Protein AF-A0A2N8ZIY8-F1 (afdb_monomer_lite)

Sequence (140 aa):
MIPAAIAKRPIPGGALLTGFLCVFAAVLGYPMDLAIWEPVLRVALLVGVFLPLLEAGMQMVKNARNSQSAGICMFACALVNPVFGWAITMLLDNMGLIGNKERTASLSRTDRIAIPLTAVIICVGALAVVGQLPGIPALL

Structure (mmCIF, N/CA/C/O backbone):
data_AF-A0A2N8ZIY8-F1
#
_entry.id   AF-A0A2N8ZIY8-F1
#
loop_
_atom_site.group_PDB
_atom_site.id
_atom_site.type_symbol
_atom_site.label_atom_id
_atom_site.label_alt_id
_atom_site.label_comp_id
_atom_site.label_asym_id
_atom_site.label_entity_id
_atom_site.label_seq_id
_atom_site.pdbx_PDB_ins_code
_atom_site.Cartn_x
_atom_site.Cartn_y
_atom_site.Cartn_z
_atom_site.occupancy
_atom_site.B_iso_or_equiv
_atom_site.auth_seq_id
_atom_site.auth_comp_id
_atom_site.auth_asym_id
_atom_site.auth_atom_id
_atom_site.pdbx_PDB_model_num
ATOM 1 N N . MET A 1 1 ? -1.599 3.416 -0.870 1.00 38.47 1 MET A N 1
ATOM 2 C CA . MET A 1 1 ? -2.487 4.600 -0.888 1.00 38.47 1 MET A CA 1
ATOM 3 C C . MET A 1 1 ? -1.623 5.843 -0.789 1.00 38.47 1 MET A C 1
ATOM 5 O O . MET A 1 1 ? -0.935 5.997 0.210 1.00 38.47 1 MET A O 1
ATOM 9 N N . ILE A 1 2 ? -1.622 6.698 -1.815 1.00 37.22 2 ILE A N 1
ATOM 10 C CA . ILE A 1 2 ?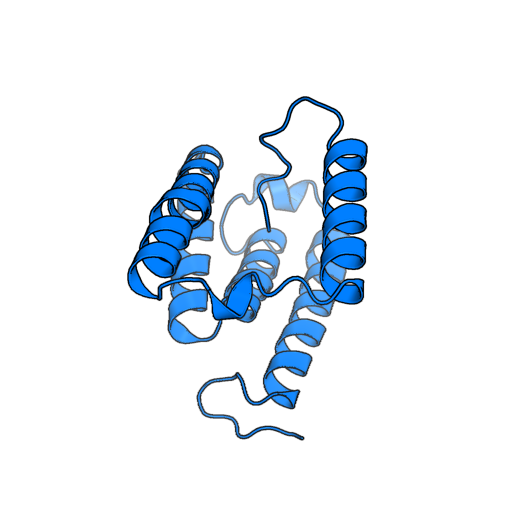 -1.057 8.050 -1.699 1.00 37.22 2 ILE A CA 1
ATOM 11 C C . ILE A 1 2 ? -1.880 8.776 -0.621 1.00 37.22 2 ILE A C 1
ATOM 13 O O . ILE A 1 2 ? -3.109 8.644 -0.648 1.00 37.22 2 ILE A O 1
ATOM 17 N N . PRO A 1 3 ? -1.271 9.511 0.324 1.00 41.31 3 PRO A N 1
ATOM 18 C CA . PRO A 1 3 ? -2.001 10.346 1.265 1.00 41.31 3 PRO A CA 1
ATOM 19 C C . PRO A 1 3 ? -2.662 11.513 0.515 1.00 41.31 3 PRO A C 1
ATOM 21 O O . PRO A 1 3 ? -2.222 12.658 0.557 1.00 41.31 3 PRO A O 1
ATOM 24 N N . ALA A 1 4 ? -3.777 11.224 -0.158 1.00 45.75 4 ALA A N 1
ATOM 25 C CA . ALA A 1 4 ? -4.668 12.198 -0.784 1.00 45.75 4 ALA A CA 1
ATOM 26 C C . ALA A 1 4 ? -5.249 13.198 0.239 1.00 45.75 4 ALA A C 1
ATOM 28 O O . ALA A 1 4 ? -5.832 14.206 -0.139 1.00 45.75 4 ALA A O 1
ATOM 29 N N . ALA A 1 5 ? -5.054 12.938 1.538 1.00 44.38 5 ALA A N 1
ATOM 30 C CA . ALA A 1 5 ? -5.481 13.777 2.649 1.00 44.38 5 ALA A CA 1
ATOM 31 C C . ALA A 1 5 ? -4.590 15.013 2.910 1.00 44.38 5 ALA A C 1
ATOM 33 O O . ALA A 1 5 ? -4.988 15.865 3.701 1.00 44.38 5 ALA A O 1
ATOM 34 N N . ILE A 1 6 ? -3.409 15.142 2.281 1.00 48.72 6 ILE A N 1
ATOM 35 C CA . ILE A 1 6 ? -2.486 16.273 2.538 1.00 48.72 6 ILE A CA 1
ATOM 36 C C . ILE A 1 6 ? -2.662 17.435 1.538 1.00 48.72 6 ILE A C 1
ATOM 38 O O . ILE A 1 6 ? -2.315 18.579 1.838 1.00 48.72 6 ILE A O 1
ATOM 42 N N . ALA A 1 7 ? -3.275 17.210 0.372 1.00 48.97 7 ALA A N 1
ATOM 43 C CA . ALA A 1 7 ? -3.442 18.253 -0.642 1.00 48.97 7 ALA A CA 1
ATOM 44 C C . ALA A 1 7 ? -4.770 19.026 -0.476 1.00 48.97 7 ALA A C 1
ATOM 46 O O . ALA A 1 7 ? -5.838 18.560 -0.855 1.00 48.97 7 ALA A O 1
ATOM 47 N N . LYS A 1 8 ? -4.701 20.260 0.043 1.00 48.41 8 LYS A N 1
ATOM 48 C CA . LYS A 1 8 ? -5.838 21.196 0.226 1.00 48.41 8 LYS A CA 1
ATOM 49 C C . LYS A 1 8 ? -6.393 21.848 -1.069 1.00 48.41 8 LYS A C 1
ATOM 51 O O . LYS A 1 8 ? -7.128 22.826 -0.976 1.00 48.41 8 LYS A O 1
ATOM 56 N N . ARG A 1 9 ? -6.024 21.403 -2.278 1.00 56.31 9 ARG A N 1
ATOM 57 C CA . ARG A 1 9 ? -6.337 22.088 -3.566 1.00 56.31 9 ARG A CA 1
ATOM 58 C C . ARG A 1 9 ? -6.735 21.068 -4.646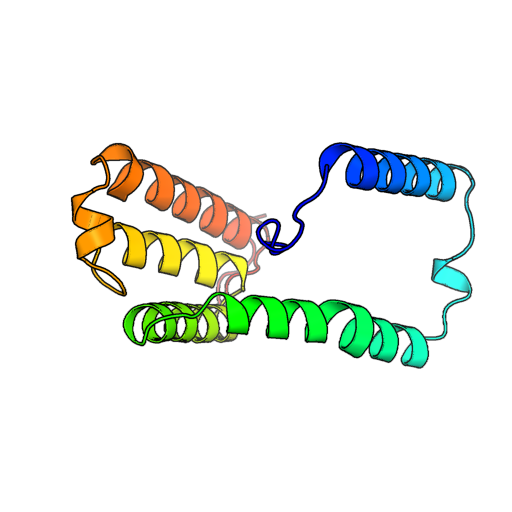 1.00 56.31 9 ARG A C 1
ATOM 60 O O . ARG A 1 9 ? -6.506 19.890 -4.391 1.00 56.31 9 ARG A O 1
ATOM 67 N N . PRO A 1 10 ? -7.321 21.448 -5.808 1.00 51.22 10 PRO A N 1
ATOM 68 C CA . PRO A 1 10 ? -8.033 20.515 -6.680 1.00 51.22 10 PRO A CA 1
ATOM 69 C C . PRO A 1 10 ? -7.082 19.476 -7.294 1.00 51.22 10 PRO A C 1
ATOM 71 O O . PRO A 1 10 ? -6.510 19.658 -8.365 1.00 51.22 10 PRO A O 1
ATOM 74 N N . ILE A 1 11 ? -6.979 18.349 -6.590 1.00 64.12 11 ILE A N 1
ATOM 75 C CA . ILE A 1 11 ? -6.292 17.111 -6.952 1.00 64.12 11 ILE A CA 1
ATOM 76 C C . ILE A 1 11 ? -6.693 16.591 -8.347 1.00 64.12 11 ILE A C 1
ATOM 78 O O . ILE A 1 11 ? -5.794 16.136 -9.057 1.00 64.12 11 ILE A O 1
ATOM 82 N N . PRO A 1 12 ? -7.968 16.671 -8.805 1.00 67.81 12 PRO A N 1
ATOM 83 C CA . PRO A 1 12 ? -8.326 16.062 -10.085 1.00 67.81 12 PRO A CA 1
ATOM 84 C C . PRO A 1 12 ? -7.638 16.726 -11.282 1.00 67.81 12 PRO A C 1
ATOM 86 O O . PRO A 1 12 ? -7.222 16.019 -12.189 1.00 67.81 12 PRO A O 1
ATOM 89 N N . GLY A 1 13 ? -7.450 18.051 -11.281 1.00 80.50 13 GLY A N 1
ATOM 90 C CA . GLY A 1 13 ? -6.831 18.750 -12.415 1.00 80.50 13 GLY A CA 1
ATOM 91 C C . GLY A 1 13 ? -5.356 18.391 -12.600 1.00 80.50 13 GLY A C 1
ATOM 92 O O . GLY A 1 13 ? -4.932 18.066 -13.706 1.00 80.50 13 GLY A O 1
ATOM 93 N N . GLY A 1 14 ? -4.590 18.386 -11.504 1.00 77.50 14 GLY A N 1
ATOM 94 C CA . GLY A 1 14 ? -3.180 17.989 -11.526 1.00 77.50 14 GLY A CA 1
ATOM 95 C C . GLY A 1 14 ? -3.000 16.520 -11.908 1.00 77.50 14 GLY A C 1
ATOM 96 O O . GLY A 1 14 ? -2.199 16.215 -12.783 1.00 77.50 14 GLY A O 1
ATOM 97 N N . ALA A 1 15 ? -3.797 15.62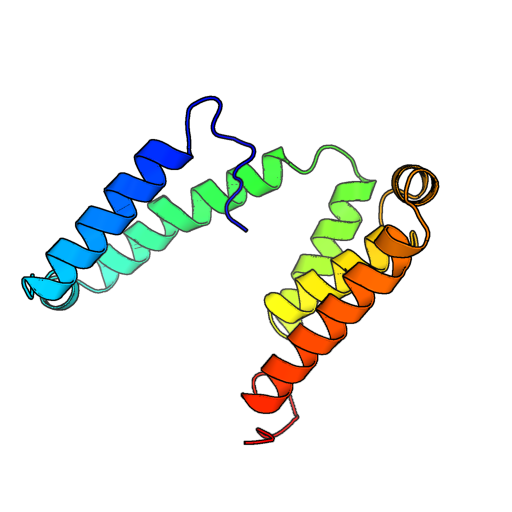0 -11.325 1.00 80.44 15 ALA A N 1
ATOM 98 C CA . ALA A 1 15 ? -3.736 14.194 -11.640 1.00 80.44 15 ALA A CA 1
ATOM 99 C C . ALA A 1 15 ? -4.099 13.897 -13.105 1.00 80.44 15 ALA A C 1
ATOM 101 O O . ALA A 1 15 ? -3.417 13.104 -13.752 1.00 80.44 15 ALA A O 1
ATOM 102 N N . LEU A 1 16 ? -5.134 14.554 -13.643 1.00 85.94 16 LEU A N 1
ATOM 103 C CA . LEU A 1 16 ? -5.534 14.407 -15.045 1.00 85.94 16 LEU A CA 1
ATOM 104 C C . LEU A 1 16 ? -4.460 14.925 -16.000 1.00 85.94 16 LEU A C 1
ATOM 106 O O . LEU A 1 16 ? -4.137 14.244 -16.969 1.00 85.94 16 LEU A O 1
ATOM 110 N N . LEU A 1 17 ? -3.879 16.095 -15.720 1.00 87.56 17 LEU A N 1
ATOM 111 C CA . LEU A 1 17 ? -2.824 16.660 -16.558 1.00 87.56 17 LEU A CA 1
ATOM 112 C C . LEU A 1 17 ? -1.569 15.782 -16.542 1.00 87.56 17 LEU A C 1
ATOM 114 O O . LEU A 1 17 ? -1.033 15.474 -17.603 1.00 87.56 17 LEU A O 1
ATOM 118 N N . THR A 1 18 ? -1.123 15.335 -15.364 1.00 86.12 18 THR A N 1
ATOM 119 C CA . THR A 1 18 ? 0.011 14.409 -15.252 1.00 86.12 18 THR A CA 1
ATOM 120 C C . THR A 1 18 ? -0.275 13.104 -15.988 1.00 86.12 18 THR A C 1
ATOM 122 O O . THR A 1 18 ? 0.565 12.655 -16.761 1.00 86.12 18 THR A O 1
ATOM 125 N N . GLY A 1 19 ? -1.470 12.528 -15.821 1.00 86.69 19 GLY A N 1
ATOM 126 C CA . GLY A 1 19 ? -1.874 11.319 -16.537 1.00 86.69 19 GLY A CA 1
ATOM 127 C C . GLY A 1 19 ? -1.848 11.501 -18.056 1.00 86.69 19 GLY A C 1
ATOM 128 O O . GLY A 1 19 ? -1.288 10.668 -18.766 1.00 86.69 19 GLY A O 1
ATOM 129 N N . PHE A 1 20 ? -2.380 12.618 -18.555 1.00 92.94 20 PHE A N 1
ATOM 130 C CA . PHE A 1 20 ? -2.367 12.940 -19.980 1.00 92.94 20 PHE A CA 1
ATOM 131 C C . PHE A 1 20 ? -0.941 13.093 -20.526 1.00 92.94 20 PHE A C 1
ATOM 133 O O . PHE A 1 20 ? -0.610 12.511 -21.558 1.00 92.94 20 PHE A O 1
ATOM 140 N N . LEU A 1 21 ? -0.074 13.816 -19.811 1.00 88.00 21 LEU A N 1
ATOM 141 C CA . LEU A 1 21 ? 1.329 13.988 -20.191 1.00 88.00 21 LEU A CA 1
ATOM 142 C C . LEU A 1 21 ? 2.098 12.662 -20.182 1.00 88.00 21 LEU A C 1
ATOM 144 O O . LEU A 1 21 ? 2.894 12.431 -21.087 1.00 88.00 21 LEU A O 1
ATOM 148 N N . CYS A 1 22 ? 1.840 11.774 -19.216 1.00 86.31 22 CYS A N 1
ATOM 149 C CA . CYS A 1 22 ? 2.443 10.441 -19.181 1.00 86.31 22 CYS A CA 1
ATOM 150 C C . CYS A 1 22 ? 2.059 9.610 -20.411 1.00 86.31 22 CYS A C 1
ATOM 152 O O . CYS A 1 22 ? 2.937 9.028 -21.041 1.00 86.31 22 CYS A O 1
ATOM 154 N N . VAL A 1 23 ? 0.773 9.583 -20.782 1.00 89.88 23 VAL A N 1
ATOM 155 C CA . VAL A 1 23 ? 0.312 8.863 -21.983 1.00 89.88 23 VAL A CA 1
ATOM 156 C C . VAL A 1 23 ? 0.942 9.460 -23.238 1.00 89.88 23 VAL A C 1
ATOM 158 O O . VAL A 1 23 ? 1.460 8.727 -24.075 1.00 89.88 23 VAL A O 1
ATOM 161 N N . PHE A 1 24 ? 0.951 10.787 -23.354 1.00 90.38 24 PHE A N 1
ATOM 162 C CA . PHE A 1 24 ? 1.536 11.472 -24.502 1.00 90.38 24 PHE A CA 1
ATOM 163 C C . PHE A 1 24 ? 3.039 11.186 -24.643 1.00 90.38 24 PHE A C 1
ATOM 165 O O . PHE A 1 24 ? 3.500 10.822 -25.722 1.00 90.38 24 PHE A O 1
ATOM 172 N N . ALA A 1 25 ? 3.797 11.272 -23.547 1.00 86.19 25 ALA A N 1
ATOM 173 C CA . ALA A 1 25 ? 5.224 10.962 -23.530 1.00 86.19 25 ALA A CA 1
ATOM 174 C C . ALA A 1 25 ? 5.513 9.486 -23.861 1.00 86.19 25 ALA A C 1
ATOM 176 O O . ALA A 1 25 ? 6.476 9.203 -24.574 1.00 86.19 25 ALA A O 1
ATOM 177 N N . ALA A 1 26 ? 4.666 8.561 -23.391 1.00 84.88 26 ALA A N 1
ATOM 178 C CA . ALA A 1 26 ? 4.780 7.137 -23.696 1.00 84.88 26 ALA A CA 1
ATOM 179 C C . ALA A 1 26 ? 4.541 6.846 -25.187 1.00 84.88 26 ALA A C 1
ATOM 181 O O . ALA A 1 26 ? 5.311 6.108 -25.797 1.00 84.88 26 ALA A O 1
ATOM 182 N N . VAL A 1 27 ? 3.518 7.461 -25.796 1.00 89.75 27 VAL A N 1
ATOM 183 C CA . VAL A 1 27 ? 3.206 7.296 -27.231 1.00 89.75 27 VAL A CA 1
ATOM 184 C C . VAL A 1 27 ? 4.284 7.918 -28.121 1.00 89.75 27 VAL A C 1
ATOM 186 O O . VAL A 1 27 ? 4.614 7.357 -29.162 1.00 89.75 27 VAL A O 1
ATOM 189 N N . LEU A 1 28 ? 4.869 9.047 -27.711 1.00 86.94 28 LEU A N 1
ATOM 190 C CA . LEU A 1 28 ? 5.967 9.690 -28.441 1.00 86.94 28 LEU A CA 1
ATOM 191 C C . LEU A 1 28 ? 7.316 8.960 -28.313 1.00 86.94 28 LEU A C 1
ATOM 193 O O . LEU A 1 28 ? 8.288 9.391 -28.931 1.00 86.94 28 LEU A O 1
ATOM 197 N N . GLY A 1 29 ? 7.395 7.874 -27.537 1.00 78.12 29 GLY A N 1
ATOM 198 C CA . GLY A 1 29 ? 8.609 7.066 -27.419 1.00 78.12 29 GLY A CA 1
ATOM 199 C C . GLY A 1 29 ? 9.774 7.810 -26.768 1.00 78.12 29 GLY A C 1
ATOM 200 O O . GLY A 1 29 ? 10.930 7.550 -27.097 1.00 78.12 29 GLY A O 1
ATOM 201 N N . TYR A 1 30 ? 9.486 8.760 -25.871 1.00 74.31 30 TYR A N 1
ATOM 202 C CA . TYR A 1 30 ? 10.530 9.531 -25.202 1.00 74.31 30 TYR A CA 1
ATOM 203 C C . TYR A 1 30 ? 11.420 8.580 -24.376 1.00 74.31 30 TYR A C 1
ATOM 205 O O . TYR A 1 30 ? 10.897 7.882 -23.502 1.00 74.31 30 TYR A O 1
ATOM 213 N N . PRO A 1 31 ? 12.748 8.528 -24.600 1.00 67.06 31 PRO A N 1
ATOM 214 C CA . PRO A 1 31 ? 13.628 7.534 -23.984 1.00 67.06 31 PRO A CA 1
ATOM 215 C C . PRO A 1 31 ? 14.006 7.930 -22.545 1.00 67.06 31 PRO A C 1
ATOM 217 O O . PRO A 1 31 ? 15.183 7.964 -22.191 1.00 67.06 31 PRO A O 1
ATOM 220 N N . MET A 1 32 ? 13.022 8.270 -21.706 1.00 62.88 32 MET A N 1
ATOM 221 C CA . MET A 1 32 ? 13.275 8.671 -20.316 1.00 62.88 32 MET A CA 1
ATOM 222 C C . MET A 1 32 ? 13.835 7.520 -19.473 1.00 62.88 32 MET A C 1
ATOM 224 O O . MET A 1 32 ? 14.720 7.759 -18.656 1.00 62.88 32 MET A O 1
ATOM 228 N N . ASP A 1 33 ? 13.394 6.283 -19.715 1.00 64.31 33 ASP A N 1
ATOM 229 C CA . ASP A 1 33 ? 13.865 5.114 -18.957 1.00 64.31 33 ASP A CA 1
ATOM 230 C C . ASP A 1 33 ? 15.217 4.567 -19.446 1.00 64.31 33 ASP A C 1
ATOM 232 O O . ASP A 1 33 ? 15.929 3.929 -18.678 1.00 64.31 33 ASP A O 1
ATOM 236 N N . LEU A 1 34 ? 15.620 4.838 -20.695 1.00 59.41 34 LEU A N 1
ATOM 237 C CA . LEU A 1 34 ? 16.901 4.357 -21.242 1.00 59.41 34 LEU A CA 1
ATOM 238 C C . LEU A 1 34 ? 18.090 5.265 -20.892 1.00 59.41 34 LEU A C 1
ATOM 240 O O . LEU A 1 34 ? 19.234 4.821 -20.938 1.00 59.41 34 LEU A O 1
ATOM 244 N N . ALA A 1 35 ? 17.834 6.530 -20.550 1.00 62.19 35 ALA A N 1
ATOM 245 C CA . ALA A 1 35 ? 18.870 7.518 -20.243 1.00 62.19 35 ALA A CA 1
ATOM 246 C C . ALA A 1 35 ? 19.123 7.705 -18.733 1.00 62.19 35 ALA A C 1
ATOM 248 O O . ALA A 1 35 ? 20.014 8.469 -18.352 1.00 62.19 35 ALA A O 1
ATOM 249 N N . ILE A 1 36 ? 18.347 7.049 -17.861 1.00 77.12 36 ILE A N 1
ATOM 250 C CA . ILE A 1 36 ? 18.438 7.245 -16.412 1.00 77.12 36 ILE A CA 1
ATOM 251 C C . ILE A 1 36 ? 19.514 6.337 -15.800 1.00 77.12 36 ILE A C 1
ATOM 253 O O . ILE A 1 36 ? 19.518 5.118 -15.960 1.00 77.12 36 ILE A O 1
ATOM 257 N N . TRP A 1 37 ? 20.446 6.931 -15.057 1.00 84.81 37 TRP A N 1
ATOM 258 C CA . TRP A 1 37 ? 21.455 6.174 -14.321 1.00 84.81 37 TRP A CA 1
ATOM 259 C C . TRP A 1 37 ? 20.842 5.572 -13.043 1.00 84.81 37 TRP A C 1
ATOM 261 O O . TRP A 1 37 ? 20.262 6.301 -12.233 1.00 84.81 37 TRP A O 1
ATOM 271 N N . GLU A 1 38 ? 20.975 4.255 -12.832 1.00 86.38 38 GLU A N 1
ATOM 272 C CA . GLU A 1 38 ? 20.313 3.546 -11.719 1.00 86.38 38 GLU A CA 1
ATOM 273 C C . GLU A 1 38 ? 20.544 4.160 -10.322 1.00 86.38 38 GLU A C 1
ATOM 275 O O . GLU A 1 38 ? 19.586 4.235 -9.548 1.00 86.38 38 GLU A O 1
ATOM 280 N N . PRO A 1 39 ? 21.754 4.623 -9.943 1.00 88.19 39 PRO A N 1
ATOM 281 C CA . PRO A 1 39 ? 21.971 5.238 -8.634 1.00 88.19 39 PRO A CA 1
ATOM 282 C C . PRO A 1 39 ? 21.162 6.521 -8.441 1.00 88.19 39 PRO A C 1
ATOM 284 O O . PRO A 1 39 ? 20.620 6.747 -7.360 1.00 88.19 39 PRO A O 1
ATOM 287 N N . VAL A 1 40 ? 21.019 7.330 -9.495 1.00 88.94 40 VAL A N 1
ATOM 288 C CA . VAL A 1 40 ? 20.215 8.560 -9.456 1.00 88.94 40 VAL A CA 1
ATOM 289 C C . VAL A 1 40 ? 18.739 8.213 -9.307 1.00 88.94 40 VAL A C 1
ATOM 291 O O . VAL A 1 40 ? 18.063 8.817 -8.478 1.00 88.94 40 VAL A O 1
ATOM 294 N N . LEU A 1 41 ? 18.259 7.191 -10.023 1.00 85.94 41 LEU A N 1
ATOM 295 C CA . LEU A 1 41 ? 16.886 6.703 -9.887 1.00 85.94 41 LEU A CA 1
ATOM 296 C C . LEU A 1 41 ? 16.588 6.246 -8.451 1.00 85.94 41 LEU A C 1
ATOM 298 O O . LEU A 1 41 ? 15.578 6.642 -7.872 1.00 85.94 41 LEU A O 1
ATOM 302 N N . ARG A 1 42 ? 17.476 5.450 -7.842 1.00 89.31 42 ARG A N 1
ATOM 303 C CA . ARG A 1 42 ? 17.295 4.951 -6.467 1.00 89.31 42 ARG A CA 1
ATOM 304 C C . ARG A 1 42 ? 17.253 6.092 -5.450 1.00 89.31 42 ARG A C 1
ATOM 306 O O . ARG A 1 42 ? 16.377 6.096 -4.589 1.00 89.31 42 ARG A O 1
ATOM 313 N N . VAL A 1 43 ? 18.153 7.074 -5.560 1.00 91.00 43 VAL A N 1
ATOM 314 C CA . VAL A 1 43 ? 18.162 8.249 -4.669 1.00 91.00 43 VAL A CA 1
ATOM 315 C C . VAL A 1 43 ? 16.904 9.097 -4.869 1.00 91.00 43 VAL A C 1
ATOM 317 O O . VAL A 1 43 ? 16.280 9.495 -3.885 1.00 91.00 43 VAL A O 1
ATOM 320 N N . ALA A 1 44 ? 16.481 9.315 -6.117 1.00 87.38 44 ALA A N 1
ATOM 321 C CA . ALA A 1 44 ? 15.260 10.052 -6.432 1.00 87.38 44 ALA A CA 1
ATOM 322 C C . ALA A 1 44 ? 14.007 9.364 -5.868 1.00 87.38 44 ALA A C 1
ATOM 324 O O . ALA A 1 44 ? 13.149 10.032 -5.296 1.00 87.38 44 ALA A O 1
ATOM 325 N N . LEU A 1 45 ? 13.913 8.035 -5.957 1.00 87.56 45 LEU A N 1
ATOM 326 C CA . LEU A 1 45 ? 12.801 7.280 -5.375 1.00 87.56 45 LEU A CA 1
ATOM 327 C C . LEU A 1 45 ? 12.828 7.304 -3.842 1.00 87.56 45 LEU A C 1
ATOM 329 O O . LEU A 1 45 ? 11.791 7.521 -3.218 1.00 87.56 45 LEU A O 1
ATOM 333 N N . LEU A 1 46 ? 13.997 7.126 -3.219 1.00 88.56 46 LEU A N 1
ATOM 334 C CA . LEU A 1 46 ? 14.129 7.151 -1.759 1.00 88.56 46 LEU A CA 1
ATOM 335 C C . LEU A 1 46 ? 13.769 8.519 -1.172 1.00 88.56 46 LEU A C 1
ATOM 337 O O . LEU A 1 46 ? 12.923 8.596 -0.284 1.00 88.56 46 LEU A O 1
ATOM 341 N N . VAL A 1 47 ? 14.384 9.588 -1.679 1.00 89.06 47 VAL A N 1
ATOM 342 C CA . VAL A 1 47 ? 14.251 10.940 -1.116 1.00 89.06 47 VAL A CA 1
ATOM 343 C C . VAL A 1 47 ? 13.023 11.666 -1.657 1.00 89.06 47 VAL A C 1
ATOM 345 O O . VAL A 1 47 ? 12.372 12.400 -0.923 1.00 89.06 47 VAL A O 1
ATOM 348 N N . GLY A 1 48 ? 12.690 11.476 -2.934 1.00 81.81 48 GLY A N 1
ATOM 349 C CA . GLY A 1 48 ? 11.599 12.191 -3.594 1.00 81.81 48 GLY A CA 1
ATOM 350 C C . GLY A 1 48 ? 10.230 11.535 -3.438 1.00 81.81 48 GLY A C 1
ATOM 351 O O . GLY A 1 48 ? 9.219 12.229 -3.516 1.00 81.81 48 GLY A O 1
ATOM 352 N N . VAL A 1 49 ? 10.172 10.218 -3.209 1.00 86.00 49 VAL A N 1
ATOM 353 C CA . VAL A 1 49 ? 8.901 9.477 -3.148 1.00 86.00 49 VAL A CA 1
ATOM 354 C C . VAL A 1 49 ? 8.714 8.801 -1.795 1.00 86.00 49 VAL A C 1
ATOM 356 O O . VAL A 1 49 ? 7.771 9.127 -1.077 1.00 86.00 49 VAL A O 1
ATOM 359 N N . PHE A 1 50 ? 9.598 7.881 -1.408 1.00 87.19 50 PHE A N 1
ATOM 360 C CA . PHE A 1 50 ? 9.384 7.059 -0.216 1.00 87.19 50 PHE A CA 1
ATOM 361 C C . PHE A 1 50 ? 9.469 7.852 1.091 1.00 87.19 50 PHE A C 1
ATOM 363 O O . PHE A 1 50 ? 8.610 7.665 1.952 1.00 87.19 50 PHE A O 1
ATOM 370 N N . LEU A 1 51 ? 10.444 8.755 1.235 1.00 87.81 51 LEU A N 1
ATOM 371 C CA . LEU A 1 51 ? 10.591 9.567 2.444 1.00 87.81 51 LEU A CA 1
ATOM 372 C C . LEU A 1 51 ? 9.388 10.514 2.665 1.00 87.81 51 LEU A C 1
ATOM 374 O O . LEU A 1 51 ? 8.789 10.432 3.738 1.00 87.81 51 LEU A O 1
ATOM 378 N N . PRO A 1 52 ? 8.919 11.302 1.673 1.00 85.50 52 PRO A N 1
ATOM 379 C CA . PRO A 1 52 ? 7.708 12.110 1.828 1.00 85.50 52 PRO A CA 1
ATOM 380 C C . PRO A 1 52 ? 6.453 11.281 2.120 1.00 85.50 52 PRO A C 1
ATOM 382 O O . PRO A 1 52 ? 5.610 11.690 2.920 1.00 85.50 52 PRO A O 1
ATOM 385 N N . LEU A 1 53 ? 6.309 10.102 1.499 1.00 84.62 53 LEU A N 1
ATOM 386 C CA . LEU A 1 53 ? 5.187 9.200 1.779 1.00 84.62 53 LEU A CA 1
ATOM 387 C C . LEU A 1 53 ? 5.227 8.663 3.215 1.00 84.62 53 LEU A C 1
ATOM 389 O O . LEU A 1 53 ? 4.174 8.547 3.847 1.00 84.62 53 LEU A O 1
ATOM 393 N N . LEU A 1 54 ? 6.418 8.362 3.738 1.00 86.12 54 LEU A N 1
ATOM 394 C CA . LEU A 1 54 ? 6.609 7.938 5.122 1.00 86.12 54 LEU A CA 1
ATOM 395 C C . LEU A 1 54 ? 6.272 9.069 6.100 1.00 86.12 54 LEU A C 1
ATOM 397 O O . LEU A 1 54 ? 5.501 8.846 7.030 1.00 86.12 54 LEU A O 1
ATOM 401 N N . GLU A 1 55 ? 6.786 10.279 5.872 1.00 84.31 55 GLU A N 1
ATOM 402 C CA . GLU A 1 55 ? 6.507 11.457 6.706 1.00 84.31 55 GLU A CA 1
ATOM 403 C C . GLU A 1 55 ? 5.012 11.775 6.746 1.00 84.31 55 GLU A C 1
ATOM 405 O O . GLU A 1 55 ? 4.427 11.955 7.817 1.00 84.31 55 GLU A O 1
ATOM 410 N N . ALA A 1 56 ? 4.366 11.766 5.581 1.00 82.25 56 ALA A N 1
ATOM 411 C CA . ALA A 1 56 ? 2.924 11.900 5.467 1.00 82.25 56 ALA A CA 1
ATOM 412 C C . ALA A 1 56 ? 2.181 10.803 6.245 1.00 82.25 56 ALA A C 1
ATOM 414 O O . ALA A 1 56 ? 1.204 11.081 6.940 1.00 82.25 56 ALA A O 1
ATOM 415 N N . GLY A 1 57 ? 2.655 9.557 6.157 1.00 80.88 57 GLY A N 1
ATOM 416 C CA . GLY A 1 57 ? 2.148 8.427 6.931 1.00 80.88 57 GLY A CA 1
ATOM 417 C C . GLY A 1 57 ? 2.234 8.662 8.437 1.00 80.88 57 GLY A C 1
ATOM 418 O O . GLY A 1 57 ? 1.235 8.520 9.142 1.00 80.88 57 GLY A O 1
ATOM 419 N N . MET A 1 58 ? 3.398 9.090 8.924 1.00 84.94 58 MET A N 1
ATOM 420 C CA . MET A 1 58 ? 3.637 9.384 10.338 1.00 84.94 58 MET A CA 1
ATOM 421 C C . MET A 1 58 ? 2.739 10.517 10.846 1.00 84.94 58 MET A C 1
ATOM 423 O O . MET A 1 58 ? 2.171 10.403 11.929 1.00 84.94 58 MET A O 1
ATOM 427 N N . GLN A 1 59 ? 2.522 11.565 10.045 1.00 82.81 59 GLN A N 1
ATOM 428 C CA . GLN A 1 59 ? 1.620 12.672 10.394 1.00 82.81 59 GLN A CA 1
ATOM 429 C C . GLN A 1 59 ? 0.146 12.242 10.519 1.00 82.81 59 GLN A C 1
ATOM 431 O O . GLN A 1 59 ? -0.635 12.888 11.225 1.00 82.81 59 GLN A O 1
ATOM 436 N N . MET A 1 60 ? -0.263 11.149 9.864 1.00 76.25 60 MET A N 1
ATOM 437 C CA . MET A 1 60 ? -1.618 10.597 9.998 1.00 76.25 60 MET A CA 1
ATOM 438 C C . MET A 1 60 ? -1.811 9.779 11.289 1.00 76.25 60 MET A C 1
ATOM 440 O O . MET A 1 60 ? -2.951 9.589 11.731 1.00 76.25 60 MET A O 1
ATOM 444 N N . VAL A 1 61 ? -0.734 9.323 11.939 1.00 81.75 61 VAL A N 1
ATOM 445 C CA . VAL A 1 61 ? -0.794 8.544 13.186 1.00 81.75 61 VAL A CA 1
ATOM 446 C C . VAL A 1 61 ? -0.895 9.486 14.386 1.00 81.75 61 VAL A C 1
ATOM 448 O O . VAL A 1 61 ? 0.096 9.916 14.962 1.00 81.75 61 VAL A O 1
ATOM 451 N N . LYS A 1 62 ? -2.130 9.815 14.778 1.00 74.44 62 LYS A N 1
ATOM 452 C CA . LYS A 1 62 ? -2.395 10.790 15.856 1.00 74.44 62 LYS A CA 1
ATOM 453 C C . LYS A 1 62 ? -2.442 10.202 17.269 1.00 74.44 62 LYS A C 1
ATOM 455 O O . LYS A 1 62 ? -2.191 10.916 18.228 1.00 74.44 62 LYS A O 1
ATOM 460 N N . ASN A 1 63 ? -2.798 8.923 17.402 1.00 77.19 63 ASN A N 1
ATOM 461 C CA . ASN A 1 63 ? -3.106 8.287 18.688 1.00 77.19 63 ASN A CA 1
ATOM 462 C C . ASN A 1 63 ? -2.383 6.943 18.833 1.00 77.19 63 ASN A C 1
ATOM 464 O O . ASN A 1 63 ? -2.184 6.240 17.842 1.00 77.19 63 ASN A O 1
ATOM 468 N N . ALA A 1 64 ? -2.110 6.519 20.073 1.00 70.44 64 ALA A N 1
ATOM 4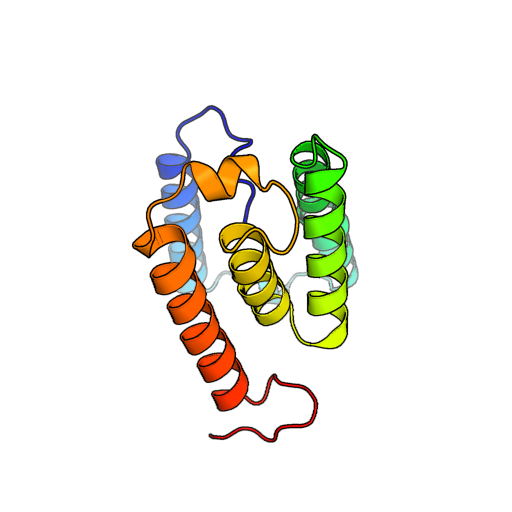69 C CA . ALA A 1 64 ? -1.497 5.217 20.365 1.00 70.44 64 ALA A CA 1
ATOM 470 C C . ALA A 1 64 ? -2.281 4.033 19.762 1.00 70.44 64 ALA A C 1
ATOM 472 O O . ALA A 1 64 ? -1.678 3.117 19.207 1.00 70.44 64 ALA A O 1
ATOM 473 N N . ARG A 1 65 ? -3.624 4.090 19.769 1.00 70.75 65 ARG A N 1
ATOM 474 C CA . ARG A 1 65 ? -4.483 3.066 19.136 1.00 70.75 65 ARG A CA 1
ATOM 475 C C . ARG A 1 65 ? -4.258 2.970 17.619 1.00 70.75 65 ARG A C 1
ATOM 477 O O . ARG A 1 65 ? -4.250 1.873 17.075 1.00 70.75 65 ARG A O 1
ATOM 484 N N . ASN A 1 66 ? -4.017 4.102 16.950 1.00 75.50 66 ASN A N 1
ATOM 485 C CA . ASN A 1 66 ? -3.711 4.139 15.514 1.00 75.50 66 ASN A CA 1
ATOM 486 C C . ASN A 1 66 ? -2.272 3.675 15.231 1.00 75.50 66 ASN A C 1
ATOM 488 O O . ASN A 1 66 ? -1.992 3.154 14.159 1.00 75.50 66 ASN A O 1
ATOM 492 N N . SER A 1 67 ? -1.361 3.848 16.193 1.00 82.69 67 SER A N 1
ATOM 493 C CA . SER A 1 67 ? 0.009 3.335 16.099 1.00 82.69 67 SER A CA 1
ATOM 494 C C . SER A 1 67 ? 0.044 1.805 16.183 1.00 82.69 67 SER A C 1
ATOM 496 O O . SER A 1 67 ? 0.767 1.163 15.428 1.00 82.69 67 SER A O 1
ATOM 498 N N . GLN A 1 68 ? -0.803 1.195 17.023 1.00 84.19 68 GLN A N 1
ATOM 499 C CA . GLN A 1 68 ? -0.916 -0.266 17.102 1.00 84.19 68 GLN A CA 1
ATOM 500 C C . GLN A 1 68 ? -1.424 -0.888 15.795 1.00 84.19 68 GLN A C 1
ATOM 502 O O . GLN A 1 68 ? -0.843 -1.864 15.323 1.00 84.19 68 GLN A O 1
ATOM 507 N N . SER A 1 69 ? -2.474 -0.325 15.184 1.00 85.06 69 SER A N 1
ATOM 508 C CA . SER A 1 69 ? -2.978 -0.828 13.899 1.00 85.06 69 SER A CA 1
ATOM 509 C C . SER A 1 69 ? -1.965 -0.627 12.769 1.00 85.06 69 SER A C 1
ATOM 511 O O . SER A 1 69 ? -1.746 -1.546 11.979 1.00 85.06 69 SER A O 1
ATOM 513 N N . ALA A 1 70 ? -1.274 0.519 12.737 1.00 86.06 70 ALA A N 1
ATOM 514 C CA . ALA A 1 70 ? -0.187 0.770 11.793 1.00 86.06 70 ALA A CA 1
ATOM 515 C C . ALA A 1 70 ? 0.978 -0.219 11.972 1.00 86.06 70 ALA A C 1
ATOM 517 O O . ALA A 1 70 ? 1.457 -0.778 10.990 1.00 86.06 70 ALA A O 1
ATOM 518 N N . GLY A 1 71 ? 1.394 -0.494 13.210 1.00 87.56 71 GLY A N 1
ATOM 519 C CA . GLY A 1 71 ? 2.457 -1.454 13.509 1.00 87.56 71 GLY A CA 1
ATOM 520 C C . GLY A 1 71 ? 2.115 -2.867 13.042 1.00 87.56 71 GLY A C 1
ATOM 521 O O . GLY A 1 71 ? 2.911 -3.495 12.349 1.00 87.56 71 GLY A O 1
ATOM 522 N N . ILE A 1 72 ? 0.905 -3.347 13.342 1.00 88.50 72 ILE A N 1
ATOM 523 C CA . ILE A 1 72 ? 0.449 -4.676 12.905 1.00 88.50 72 ILE A CA 1
ATOM 524 C C . ILE A 1 72 ? 0.378 -4.751 11.375 1.00 88.50 72 ILE A C 1
ATOM 526 O O . ILE A 1 72 ? 0.744 -5.772 10.796 1.00 88.50 72 ILE A O 1
ATOM 530 N N . CYS A 1 73 ? -0.012 -3.656 10.715 1.00 90.62 73 CYS A N 1
ATOM 531 C CA . CYS A 1 73 ? -0.015 -3.571 9.257 1.00 90.62 73 CYS A CA 1
ATOM 532 C C . CYS A 1 73 ? 1.404 -3.706 8.710 1.00 90.62 73 CYS A C 1
ATOM 534 O O . CYS A 1 73 ? 1.650 -4.573 7.881 1.00 90.62 73 CYS A O 1
ATOM 536 N N . MET A 1 74 ? 2.357 -2.938 9.240 1.00 90.25 74 MET A N 1
ATOM 537 C CA . MET A 1 74 ? 3.762 -3.010 8.831 1.00 90.25 74 MET A CA 1
ATOM 538 C C . MET A 1 74 ? 4.354 -4.413 9.020 1.00 90.25 74 MET A C 1
ATOM 540 O O . MET A 1 74 ? 5.023 -4.910 8.115 1.00 90.25 74 MET A O 1
ATOM 544 N N . PHE A 1 75 ? 4.065 -5.082 10.141 1.00 91.56 75 PHE A N 1
ATOM 545 C CA . PHE A 1 75 ? 4.514 -6.459 10.376 1.00 91.56 75 PHE A CA 1
ATOM 546 C C . PHE A 1 75 ? 3.903 -7.452 9.381 1.00 91.56 75 PHE A C 1
ATOM 548 O O . PHE A 1 75 ? 4.625 -8.259 8.800 1.00 91.56 75 PHE A O 1
ATOM 555 N N . ALA A 1 76 ? 2.594 -7.380 9.135 1.00 89.88 76 ALA A N 1
ATOM 556 C CA . ALA A 1 76 ? 1.931 -8.253 8.168 1.00 89.88 76 ALA A CA 1
ATOM 557 C C . ALA A 1 76 ? 2.436 -8.013 6.732 1.00 89.88 76 ALA A C 1
ATOM 559 O O . ALA A 1 76 ? 2.641 -8.963 5.974 1.00 89.88 76 ALA A O 1
ATOM 560 N N . CYS A 1 77 ? 2.689 -6.751 6.374 1.00 90.75 77 CYS A N 1
ATOM 561 C CA . CYS A 1 77 ? 3.273 -6.363 5.094 1.00 90.75 77 CYS A CA 1
ATOM 562 C C . CYS A 1 77 ? 4.688 -6.925 4.908 1.00 90.75 77 CYS A C 1
ATOM 564 O O . CYS A 1 77 ? 5.005 -7.388 3.817 1.00 90.75 77 CYS A O 1
ATOM 566 N N . ALA A 1 78 ? 5.517 -6.892 5.956 1.00 89.19 78 ALA A N 1
ATOM 567 C CA . ALA A 1 78 ? 6.894 -7.382 5.914 1.00 89.19 78 ALA A CA 1
ATOM 568 C C . ALA A 1 78 ? 6.988 -8.914 5.814 1.00 89.19 78 ALA A C 1
ATOM 570 O O . ALA A 1 78 ? 7.930 -9.423 5.215 1.00 89.19 78 ALA A O 1
ATOM 571 N N . LEU A 1 79 ? 6.030 -9.642 6.398 1.00 87.94 79 LEU A N 1
ATOM 572 C CA . LEU A 1 79 ? 6.035 -11.109 6.417 1.00 87.94 79 LEU A CA 1
ATOM 573 C C . LEU A 1 79 ? 5.397 -11.745 5.178 1.00 87.94 79 LEU A C 1
ATOM 575 O O . LEU A 1 79 ? 5.808 -12.829 4.775 1.00 87.94 79 LEU A O 1
ATOM 579 N N . VAL A 1 80 ? 4.366 -11.111 4.613 1.00 87.31 80 VAL A N 1
ATOM 580 C CA . VAL A 1 80 ? 3.565 -11.704 3.532 1.00 87.31 80 VAL A CA 1
ATOM 581 C C . VAL A 1 80 ? 3.653 -10.858 2.274 1.00 87.31 80 VAL A C 1
ATOM 583 O O . VAL A 1 80 ? 4.306 -11.236 1.308 1.00 87.31 80 VAL A O 1
ATOM 586 N N . ASN A 1 81 ? 2.958 -9.724 2.269 1.00 88.69 81 ASN A N 1
ATOM 587 C CA . ASN A 1 81 ? 2.888 -8.804 1.144 1.00 88.69 81 ASN A CA 1
ATOM 588 C C . ASN A 1 81 ? 2.189 -7.511 1.606 1.00 88.69 81 ASN A C 1
ATOM 590 O O . ASN A 1 81 ? 1.244 -7.596 2.401 1.00 88.69 81 ASN A O 1
ATOM 594 N N . PRO A 1 82 ? 2.557 -6.327 1.084 1.00 87.44 82 PRO A N 1
ATOM 595 C CA . PRO A 1 82 ? 1.882 -5.071 1.407 1.00 87.44 82 PRO A CA 1
ATOM 596 C C . PRO A 1 82 ? 0.357 -5.075 1.209 1.00 87.44 82 PRO A C 1
ATOM 598 O O . PRO A 1 82 ? -0.377 -4.516 2.024 1.00 87.44 82 PRO A O 1
ATOM 601 N N . VAL A 1 83 ? -0.140 -5.722 0.150 1.00 88.50 83 VAL A N 1
ATOM 602 C CA . VAL A 1 83 ? -1.578 -5.787 -0.162 1.00 88.50 83 VAL A CA 1
ATOM 603 C C . VAL A 1 83 ? -2.317 -6.637 0.869 1.00 88.50 83 VAL A C 1
ATOM 605 O O . VAL A 1 83 ? -3.380 -6.252 1.356 1.00 88.50 83 VAL A O 1
ATOM 608 N N . PHE A 1 84 ? -1.724 -7.770 1.244 1.00 88.94 84 PHE A N 1
ATOM 609 C CA . PHE A 1 84 ? -2.264 -8.651 2.271 1.00 88.94 84 PHE A CA 1
ATOM 610 C C . PHE A 1 84 ? -2.309 -7.962 3.636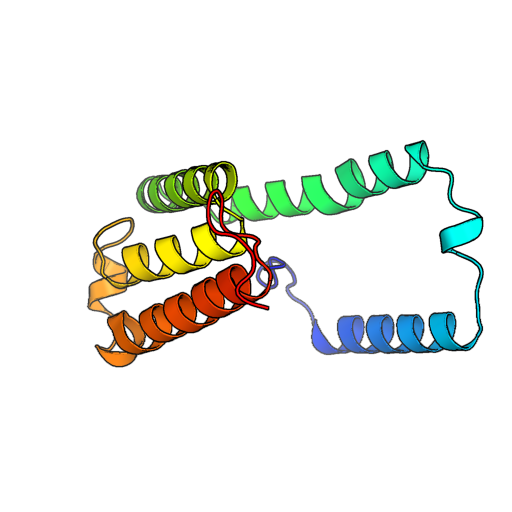 1.00 88.94 84 PHE A C 1
ATOM 612 O O . PHE A 1 84 ? -3.352 -7.951 4.292 1.00 88.94 84 PHE A O 1
ATOM 619 N N . GLY A 1 85 ? -1.190 -7.356 4.047 1.00 90.06 85 GLY A N 1
ATOM 620 C CA . GLY A 1 85 ? -1.079 -6.693 5.343 1.00 90.06 85 GLY A CA 1
ATOM 621 C C . GLY A 1 85 ? -2.084 -5.554 5.494 1.00 90.06 85 GLY A C 1
ATOM 622 O O . GLY A 1 85 ? -2.760 -5.463 6.519 1.00 90.06 85 GLY A O 1
ATOM 623 N N . TRP A 1 86 ? -2.281 -4.755 4.444 1.00 90.75 86 TRP A N 1
ATOM 624 C CA . TRP A 1 86 ? -3.323 -3.731 4.416 1.00 90.75 86 TRP A CA 1
ATOM 625 C C . TRP A 1 86 ? -4.739 -4.319 4.502 1.00 90.75 86 TRP A C 1
ATOM 627 O O . TRP A 1 86 ? -5.530 -3.876 5.333 1.00 90.75 86 TRP A O 1
ATOM 637 N N . ALA A 1 87 ? -5.062 -5.330 3.690 1.00 90.00 87 ALA A N 1
ATOM 638 C CA . ALA A 1 87 ? -6.413 -5.887 3.638 1.00 90.00 87 ALA A CA 1
ATOM 639 C C . ALA A 1 87 ? -6.817 -6.529 4.978 1.00 90.00 87 ALA A C 1
ATOM 641 O O . ALA A 1 87 ? -7.906 -6.268 5.495 1.00 90.00 87 ALA A O 1
ATOM 642 N N . ILE A 1 88 ? -5.917 -7.311 5.586 1.00 90.19 88 ILE A N 1
ATOM 643 C CA . ILE A 1 88 ? -6.157 -7.918 6.901 1.00 90.19 88 ILE A CA 1
ATOM 644 C C . ILE A 1 88 ? -6.272 -6.859 7.989 1.00 90.19 88 ILE A C 1
ATOM 646 O O . ILE A 1 88 ? -7.191 -6.921 8.803 1.00 90.19 88 ILE A O 1
ATOM 650 N N . THR A 1 89 ? -5.373 -5.878 8.031 1.00 90.00 89 THR A N 1
ATOM 651 C CA . THR A 1 89 ? -5.450 -4.865 9.090 1.00 90.00 89 THR A CA 1
ATOM 652 C C . THR A 1 89 ? -6.673 -3.977 8.969 1.00 90.00 89 THR A C 1
ATOM 654 O O . THR A 1 89 ? -7.254 -3.637 9.994 1.00 90.00 89 THR A O 1
ATOM 657 N N . MET A 1 90 ? -7.133 -3.686 7.752 1.00 88.50 90 MET A N 1
ATOM 658 C CA . MET A 1 90 ? -8.403 -3.001 7.529 1.00 88.50 90 MET A CA 1
ATOM 659 C C . MET A 1 90 ? -9.592 -3.825 8.042 1.00 88.50 90 MET A C 1
ATOM 661 O O . MET A 1 90 ? -10.477 -3.273 8.693 1.00 88.50 90 MET A O 1
ATOM 665 N N . LEU A 1 91 ? -9.607 -5.142 7.808 1.00 89.88 91 LEU A N 1
ATOM 666 C CA . LEU A 1 91 ? -10.633 -6.035 8.353 1.00 89.88 91 LEU A CA 1
ATOM 667 C C . LEU A 1 91 ? -10.612 -6.057 9.887 1.00 89.88 91 LEU A C 1
ATOM 669 O O . LEU A 1 91 ? -11.655 -5.895 10.519 1.00 89.88 91 LEU A O 1
ATOM 673 N N . LEU A 1 92 ? -9.434 -6.209 10.492 1.00 89.19 92 LEU A N 1
ATOM 674 C CA . LEU A 1 92 ? -9.288 -6.279 11.947 1.00 89.19 92 LEU A CA 1
ATOM 675 C C . LEU A 1 92 ? -9.608 -4.943 12.646 1.00 89.19 92 LEU A C 1
ATOM 677 O O . LEU A 1 92 ? -10.225 -4.961 13.716 1.00 89.19 92 LEU A O 1
ATOM 681 N N . ASP A 1 93 ? -9.240 -3.804 12.044 1.00 87.38 93 ASP A N 1
ATOM 682 C CA . ASP A 1 93 ? -9.576 -2.456 12.535 1.00 87.38 93 ASP A CA 1
ATOM 683 C C . ASP A 1 93 ? -11.085 -2.198 12.421 1.00 87.38 93 ASP A C 1
ATOM 685 O O . ASP A 1 93 ? -11.731 -1.815 13.397 1.00 87.38 93 ASP A O 1
ATOM 689 N N . ASN A 1 94 ? -11.698 -2.517 11.273 1.00 86.00 94 ASN A N 1
ATOM 690 C CA . ASN A 1 94 ? -13.141 -2.350 11.092 1.00 86.00 94 ASN A CA 1
ATOM 691 C C . ASN A 1 94 ? -13.937 -3.249 12.044 1.00 86.00 94 ASN A C 1
ATOM 693 O O . ASN A 1 94 ? -14.907 -2.790 12.642 1.00 86.00 94 ASN A O 1
ATOM 697 N N . MET A 1 95 ? -13.516 -4.497 12.270 1.00 84.56 95 MET A N 1
ATOM 698 C CA . MET A 1 95 ? -14.164 -5.396 13.231 1.00 84.56 95 MET A CA 1
ATOM 699 C C . MET A 1 95 ? -13.987 -4.963 14.695 1.00 84.56 95 MET A C 1
ATOM 701 O O . MET A 1 95 ? -14.735 -5.446 15.552 1.00 84.56 95 MET A O 1
ATOM 705 N N . GLY A 1 96 ? -13.073 -4.032 14.986 1.00 82.12 96 GLY A N 1
ATOM 706 C CA . GLY A 1 96 ? -12.783 -3.530 16.331 1.00 82.12 96 GLY A CA 1
ATOM 707 C C . GLY A 1 96 ? -11.937 -4.485 17.175 1.00 82.12 96 GLY A C 1
ATOM 708 O O . GLY A 1 96 ? -11.914 -4.368 18.404 1.00 82.12 96 GLY A O 1
ATOM 709 N N . LEU A 1 97 ? -11.274 -5.450 16.529 1.00 81.75 97 LEU A N 1
ATOM 710 C CA . LEU A 1 97 ? -10.338 -6.376 17.173 1.00 81.75 97 LEU A CA 1
ATOM 711 C C . LEU A 1 97 ? -9.006 -5.682 17.481 1.00 81.75 97 LEU A C 1
ATOM 713 O O . LEU A 1 97 ? -8.350 -6.009 18.467 1.00 81.75 97 LEU A O 1
ATOM 717 N N . ILE A 1 98 ? -8.634 -4.702 16.657 1.00 82.19 98 ILE A N 1
ATOM 718 C CA . ILE A 1 98 ? -7.421 -3.891 16.767 1.00 82.19 98 ILE A CA 1
ATOM 719 C C . ILE A 1 98 ? -7.825 -2.418 16.598 1.00 82.19 98 ILE A C 1
ATOM 721 O O . ILE A 1 98 ? -8.811 -2.127 15.931 1.00 82.19 98 ILE A O 1
ATOM 725 N N . GLY A 1 99 ? -7.091 -1.483 17.207 1.00 77.50 99 GLY A N 1
ATOM 726 C CA . GLY A 1 99 ? -7.276 -0.052 16.951 1.00 77.50 99 GLY A CA 1
ATOM 727 C C . GLY A 1 99 ? -8.428 0.587 17.733 1.00 77.50 99 GLY A C 1
ATOM 728 O O . GLY A 1 99 ? -8.548 0.407 18.950 1.00 77.50 99 GLY A O 1
ATOM 729 N N . ASN A 1 100 ? -9.229 1.429 17.070 1.00 75.94 100 ASN A N 1
ATOM 730 C CA . ASN A 1 100 ? -10.217 2.272 17.749 1.00 75.94 100 ASN A CA 1
ATOM 731 C C . ASN A 1 100 ? -11.638 1.680 17.745 1.00 75.94 100 ASN A C 1
ATOM 733 O O . ASN A 1 100 ? -12.409 1.888 16.811 1.00 75.94 100 ASN A O 1
ATOM 737 N N . LYS A 1 101 ? -12.027 1.048 18.859 1.00 77.56 101 LYS A N 1
ATOM 738 C CA . LYS A 1 101 ? -13.363 0.450 19.053 1.00 77.56 101 LYS A CA 1
ATOM 739 C C . LYS A 1 101 ? -14.527 1.442 18.927 1.00 77.56 101 LYS A C 1
ATOM 741 O O . LYS A 1 101 ? -15.621 1.044 18.538 1.00 77.56 101 LYS A O 1
ATOM 746 N N . GLU A 1 102 ? -14.303 2.723 19.215 1.00 77.62 102 GLU A N 1
ATOM 747 C CA . GLU A 1 102 ? -15.327 3.770 19.069 1.00 77.62 102 GLU A CA 1
ATOM 748 C C . GLU A 1 102 ? -15.699 3.990 17.595 1.00 77.62 102 GLU A C 1
ATOM 750 O O . GLU A 1 102 ? -16.869 4.169 17.271 1.00 77.62 102 GLU A O 1
ATOM 755 N N . ARG A 1 103 ? -14.721 3.879 16.683 1.00 74.50 103 ARG A N 1
ATOM 756 C CA . ARG A 1 103 ? -14.943 3.969 15.231 1.00 74.50 103 ARG A CA 1
ATOM 757 C C . ARG A 1 103 ? -15.753 2.780 14.720 1.00 74.50 103 ARG A C 1
ATOM 759 O O . ARG A 1 103 ? -16.626 2.933 13.876 1.00 74.50 103 ARG A O 1
ATOM 766 N N . THR A 1 104 ? -15.489 1.591 15.250 1.00 78.00 104 THR A N 1
ATOM 767 C CA . THR A 1 104 ? -16.264 0.387 14.933 1.00 78.00 104 THR A CA 1
ATOM 768 C C . THR A 1 104 ? -17.732 0.518 15.336 1.00 78.00 104 THR A C 1
ATOM 770 O O . THR A 1 104 ? -18.606 0.026 14.626 1.00 78.00 104 THR A O 1
ATOM 773 N N . ALA A 1 105 ? -18.016 1.179 16.461 1.00 77.75 105 ALA A N 1
ATOM 774 C CA . ALA A 1 105 ? -19.379 1.366 16.952 1.00 77.75 105 ALA A CA 1
ATOM 775 C C . ALA A 1 105 ? -20.211 2.318 16.075 1.00 77.75 105 ALA A C 1
ATOM 777 O O . ALA A 1 105 ? -21.431 2.189 16.035 1.00 77.75 105 ALA A O 1
ATOM 778 N N . SER A 1 106 ? -19.566 3.235 15.347 1.00 82.94 106 SER A N 1
ATOM 779 C CA . SER A 1 106 ? -20.237 4.151 14.418 1.00 82.94 106 SER A CA 1
ATOM 780 C C . SER A 1 106 ? -20.442 3.574 13.011 1.00 82.94 106 SER A C 1
ATOM 782 O O . SER A 1 106 ? -21.004 4.256 12.159 1.00 82.94 106 SER A O 1
ATOM 784 N N . LEU A 1 107 ? -19.949 2.363 12.728 1.00 79.88 107 LEU A N 1
ATOM 785 C CA . LEU A 1 107 ? -20.007 1.746 11.400 1.00 79.88 107 LEU A CA 1
ATOM 786 C C . LEU A 1 107 ? -21.219 0.815 11.265 1.00 79.88 107 LEU A C 1
ATOM 788 O O . LEU A 1 107 ? -21.530 0.027 12.162 1.00 79.88 107 LEU A O 1
ATOM 792 N N . SER A 1 108 ? -21.873 0.860 10.102 1.00 84.94 108 SER A N 1
ATOM 793 C CA . SER A 1 108 ? -22.914 -0.105 9.734 1.00 84.94 108 SER A CA 1
ATOM 794 C C . SER A 1 108 ? -22.329 -1.519 9.638 1.00 84.94 108 SER A C 1
ATOM 796 O O . SER A 1 108 ? -21.144 -1.696 9.345 1.00 84.94 108 SER A O 1
ATOM 798 N N . ARG A 1 109 ? -23.151 -2.561 9.832 1.00 80.12 109 ARG A N 1
ATOM 799 C CA . ARG A 1 109 ? -22.695 -3.961 9.702 1.00 80.12 109 ARG A CA 1
ATOM 800 C C . ARG A 1 109 ? -22.076 -4.255 8.331 1.00 80.12 109 ARG A C 1
ATOM 802 O O . ARG A 1 109 ? -21.146 -5.057 8.252 1.00 80.12 109 ARG A O 1
ATOM 809 N N . THR A 1 110 ? -22.548 -3.582 7.283 1.00 80.75 110 THR A N 1
ATOM 810 C CA . THR A 1 110 ? -22.013 -3.702 5.921 1.00 80.75 110 THR A CA 1
ATOM 811 C C . THR A 1 110 ? -20.575 -3.183 5.827 1.00 80.75 110 THR A C 1
ATOM 813 O O . THR A 1 110 ? -19.700 -3.899 5.345 1.00 80.75 110 THR A O 1
ATOM 816 N N . ASP A 1 111 ? -20.297 -1.996 6.370 1.00 81.44 111 ASP A N 1
ATOM 817 C CA . ASP A 1 111 ? -18.956 -1.387 6.344 1.00 81.44 111 ASP A CA 1
ATOM 818 C C . ASP A 1 111 ? -17.986 -2.084 7.301 1.00 81.44 111 ASP A C 1
ATOM 820 O O . ASP A 1 111 ? -16.773 -2.139 7.080 1.00 81.44 111 ASP A O 1
ATOM 824 N N . ARG A 1 112 ? -18.538 -2.642 8.379 1.00 82.56 112 ARG A N 1
ATOM 825 C CA . ARG A 1 112 ? -17.780 -3.351 9.403 1.00 82.56 112 ARG A CA 1
ATOM 826 C C . ARG A 1 112 ? -17.265 -4.707 8.922 1.00 82.56 112 ARG A C 1
ATOM 828 O O . ARG A 1 112 ? -16.181 -5.110 9.331 1.00 82.56 112 ARG A O 1
ATOM 835 N N . ILE A 1 113 ? -18.054 -5.426 8.118 1.00 83.81 113 ILE A N 1
ATOM 836 C CA . ILE A 1 113 ? -17.794 -6.837 7.792 1.00 83.81 113 ILE A CA 1
ATOM 837 C C . ILE A 1 113 ? -17.818 -7.083 6.286 1.00 83.81 113 ILE A C 1
ATOM 839 O O . ILE A 1 113 ? -16.825 -7.554 5.746 1.00 83.81 113 ILE A O 1
ATOM 843 N N . ALA A 1 114 ? -18.913 -6.767 5.592 1.00 86.56 114 ALA A N 1
ATOM 844 C CA . ALA A 1 114 ? -19.093 -7.181 4.199 1.00 86.56 114 ALA A CA 1
ATOM 845 C C . ALA A 1 114 ? -18.037 -6.575 3.259 1.00 86.56 114 ALA A C 1
ATOM 847 O O . ALA A 1 114 ? -17.403 -7.303 2.495 1.00 86.56 114 ALA A O 1
ATOM 848 N N . ILE A 1 115 ? -17.802 -5.263 3.353 1.00 88.19 115 ILE A N 1
ATOM 849 C CA . ILE A 1 115 ? -16.812 -4.561 2.523 1.00 88.19 115 ILE A CA 1
ATOM 850 C C . ILE A 1 115 ? -15.381 -5.059 2.793 1.00 88.19 115 ILE A C 1
ATOM 852 O O . ILE A 1 115 ? -14.738 -5.525 1.849 1.00 88.19 115 ILE A O 1
ATOM 856 N N . PRO A 1 116 ? -14.859 -5.011 4.036 1.00 87.81 116 PRO A N 1
ATOM 857 C CA . PRO A 1 116 ? -13.482 -5.426 4.287 1.00 87.81 116 PRO A CA 1
ATOM 858 C C . PRO A 1 116 ? -13.262 -6.922 4.040 1.00 87.81 116 PRO A C 1
ATOM 860 O O . PRO A 1 116 ? -12.201 -7.301 3.554 1.00 87.81 116 PRO A O 1
ATOM 863 N N . LEU A 1 117 ? -14.255 -7.778 4.306 1.00 90.56 117 LEU A N 1
ATOM 864 C CA . LEU A 1 117 ? -14.143 -9.210 4.032 1.00 90.56 117 LEU A CA 1
ATOM 865 C C . LEU A 1 117 ? -14.041 -9.479 2.528 1.00 90.56 117 LEU A C 1
ATOM 867 O O . LEU A 1 117 ? -13.177 -10.237 2.096 1.00 90.56 117 LEU A O 1
ATOM 871 N N . THR A 1 118 ? -14.879 -8.817 1.727 1.00 90.75 118 THR A N 1
ATOM 872 C CA . THR A 1 118 ? -14.826 -8.934 0.264 1.00 90.75 118 THR A CA 1
ATOM 873 C C . THR A 1 118 ? -13.481 -8.443 -0.270 1.00 90.75 118 THR A C 1
ATOM 875 O O . THR A 1 118 ? -12.878 -9.107 -1.110 1.00 90.75 118 THR A O 1
ATOM 878 N N . ALA A 1 119 ? -12.962 -7.330 0.260 1.00 90.19 119 ALA A N 1
ATOM 879 C CA . ALA A 1 119 ? -11.641 -6.823 -0.105 1.00 90.19 119 ALA A CA 1
ATOM 880 C C . ALA A 1 119 ? -10.529 -7.836 0.212 1.00 90.19 119 ALA A C 1
ATOM 882 O O . ALA A 1 119 ? -9.690 -8.098 -0.645 1.00 90.19 119 ALA A O 1
ATOM 883 N N . VAL A 1 120 ? -10.551 -8.463 1.394 1.00 91.88 120 VAL A N 1
ATOM 884 C CA . VAL A 1 120 ? -9.595 -9.523 1.754 1.00 91.88 120 VAL A CA 1
ATOM 885 C C . VAL A 1 120 ? -9.688 -10.702 0.790 1.00 91.88 120 VAL A C 1
ATOM 887 O O . VAL A 1 120 ? -8.657 -11.143 0.296 1.00 91.88 120 VAL A O 1
ATOM 890 N N . ILE A 1 121 ? -10.893 -11.183 0.476 1.00 92.94 121 ILE A N 1
ATOM 891 C CA . ILE A 1 121 ? -11.086 -12.314 -0.446 1.00 92.94 121 ILE A CA 1
ATOM 892 C C . ILE A 1 121 ? -10.508 -11.994 -1.828 1.00 92.94 121 ILE A C 1
ATOM 894 O O . ILE A 1 121 ? -9.761 -12.800 -2.377 1.00 92.94 121 ILE A O 1
ATOM 898 N N . ILE A 1 122 ? -10.805 -10.811 -2.371 1.00 92.56 122 ILE A N 1
ATOM 899 C CA . ILE A 1 122 ? -10.309 -10.394 -3.688 1.00 92.56 122 ILE A CA 1
ATOM 900 C C . ILE A 1 122 ? -8.785 -10.242 -3.669 1.00 92.56 122 ILE A C 1
ATOM 902 O O . ILE A 1 122 ? -8.104 -10.772 -4.544 1.00 92.56 122 ILE A O 1
ATOM 906 N N . CYS A 1 123 ? -8.233 -9.552 -2.669 1.00 89.69 123 CYS A N 1
ATOM 907 C CA . CYS A 1 123 ? -6.795 -9.324 -2.557 1.00 89.69 123 CYS A CA 1
ATOM 908 C C . CYS A 1 123 ? -6.016 -10.632 -2.369 1.00 89.69 123 CYS A C 1
ATOM 910 O O . CYS A 1 123 ? -5.022 -10.854 -3.054 1.00 89.69 123 CYS A O 1
ATOM 912 N N . VAL A 1 124 ? -6.466 -11.512 -1.473 1.00 88.56 124 VAL A N 1
ATOM 913 C CA . VAL A 1 124 ? -5.830 -12.816 -1.233 1.00 88.56 124 VAL A CA 1
ATOM 914 C C . VAL A 1 124 ? -5.974 -13.715 -2.456 1.00 88.56 124 VAL A C 1
ATOM 916 O O . VAL A 1 124 ? -5.000 -14.350 -2.846 1.00 88.56 124 VAL A O 1
ATOM 919 N N . GLY A 1 125 ? -7.148 -13.730 -3.095 1.00 88.88 125 GLY A N 1
ATOM 920 C CA . GLY A 1 125 ? -7.378 -14.480 -4.327 1.00 88.88 125 GLY A CA 1
ATOM 921 C C . GLY A 1 125 ? -6.438 -14.041 -5.447 1.00 88.88 125 GLY A C 1
ATOM 922 O O . GLY A 1 125 ? -5.778 -14.879 -6.049 1.00 88.88 125 GLY A O 1
ATOM 923 N N . ALA A 1 126 ? -6.293 -12.732 -5.668 1.00 87.81 126 ALA A N 1
ATOM 924 C CA . ALA A 1 126 ? -5.359 -12.196 -6.655 1.00 87.81 126 ALA A CA 1
ATOM 925 C C . ALA A 1 126 ? -3.898 -12.561 -6.336 1.00 87.81 126 ALA A C 1
ATOM 927 O O . ALA A 1 126 ? -3.164 -12.985 -7.226 1.00 87.81 126 ALA A O 1
ATOM 928 N N . LEU A 1 127 ? -3.476 -12.459 -5.070 1.00 87.12 127 LEU A N 1
ATOM 929 C CA . LEU A 1 127 ? -2.121 -12.844 -4.660 1.00 87.12 127 LEU A CA 1
ATOM 930 C C . LEU A 1 127 ? -1.866 -14.349 -4.828 1.00 87.12 127 LEU A C 1
ATOM 932 O O . LEU A 1 127 ? -0.763 -14.733 -5.207 1.00 87.12 127 LEU A O 1
ATOM 936 N N . ALA A 1 128 ? -2.869 -15.192 -4.569 1.00 85.94 128 ALA A N 1
ATOM 937 C CA . ALA A 1 128 ? -2.782 -16.638 -4.759 1.00 85.94 128 ALA A CA 1
ATOM 938 C C . ALA A 1 128 ? -2.696 -17.016 -6.246 1.00 85.94 128 ALA A C 1
ATOM 940 O O . ALA A 1 128 ? -1.905 -17.879 -6.619 1.00 85.94 128 ALA A O 1
ATOM 941 N N . VAL A 1 129 ? -3.465 -16.332 -7.099 1.00 87.44 129 VAL A N 1
ATOM 942 C CA . VAL A 1 129 ? -3.418 -16.507 -8.558 1.00 87.44 129 VAL A CA 1
ATOM 943 C C . VAL A 1 129 ? -2.028 -16.179 -9.098 1.00 87.44 129 VAL A C 1
ATOM 945 O O . VAL A 1 129 ? -1.476 -16.977 -9.838 1.00 87.44 129 VAL A O 1
ATOM 948 N N . VAL A 1 130 ? -1.431 -15.061 -8.674 1.00 84.19 130 VAL A N 1
ATOM 949 C CA . VAL A 1 130 ? -0.103 -14.618 -9.148 1.00 84.19 130 VAL A CA 1
ATOM 950 C C . VAL A 1 130 ? 1.057 -15.331 -8.420 1.00 84.19 130 VAL A C 1
ATOM 952 O O . VAL A 1 130 ? 2.219 -15.146 -8.769 1.00 84.19 130 VAL A O 1
ATOM 955 N N . GLY A 1 131 ? 0.782 -16.141 -7.391 1.00 81.19 131 GLY A N 1
ATOM 956 C CA . GLY A 1 131 ? 1.818 -16.834 -6.610 1.00 81.19 131 GLY A CA 1
ATOM 957 C C . GLY A 1 131 ? 2.667 -15.911 -5.729 1.00 81.19 131 GLY A C 1
ATOM 958 O O . GLY A 1 131 ? 3.818 -16.213 -5.434 1.00 81.19 131 GLY A O 1
ATOM 959 N N . GLN A 1 132 ? 2.118 -14.771 -5.302 1.00 81.75 132 GLN A N 1
ATOM 960 C CA . GLN A 1 132 ? 2.799 -13.818 -4.415 1.00 81.75 132 GLN A CA 1
ATOM 961 C C . GLN A 1 132 ? 2.576 -14.103 -2.922 1.00 81.75 132 GLN A C 1
ATOM 963 O O . GLN A 1 132 ? 2.954 -13.290 -2.076 1.00 81.75 132 GLN A O 1
ATOM 968 N N . LEU A 1 133 ? 1.945 -15.232 -2.587 1.00 81.06 133 LEU A N 1
ATOM 969 C CA . LEU A 1 133 ? 1.806 -15.690 -1.208 1.00 81.06 133 LEU A CA 1
ATOM 970 C C . LEU A 1 133 ? 3.001 -16.579 -0.832 1.00 81.06 133 LEU A C 1
ATOM 972 O O . LEU A 1 133 ? 3.303 -17.534 -1.551 1.00 81.06 133 LEU A O 1
ATOM 976 N N . PRO A 1 134 ? 3.678 -16.311 0.298 1.00 74.69 134 PRO A N 1
ATOM 977 C CA . PRO A 1 134 ? 4.826 -17.099 0.717 1.00 74.69 134 PRO A CA 1
ATOM 978 C C . PRO A 1 134 ? 4.406 -18.554 0.959 1.00 74.69 134 PRO A C 1
ATOM 980 O O . PRO A 1 134 ? 3.514 -18.831 1.759 1.00 74.69 134 PRO A O 1
ATOM 983 N N . GLY A 1 135 ? 5.055 -19.485 0.258 1.00 72.56 135 GLY A N 1
ATOM 984 C CA . GLY A 1 135 ? 4.831 -20.925 0.413 1.00 72.56 135 GLY A CA 1
ATOM 985 C C . GLY A 1 135 ? 3.676 -21.520 -0.401 1.00 72.56 135 GLY A C 1
ATOM 986 O O . GLY A 1 135 ? 3.474 -22.729 -0.317 1.00 72.56 135 GLY A O 1
ATOM 987 N N . ILE A 1 136 ? 2.948 -20.731 -1.202 1.00 75.56 136 ILE A N 1
ATOM 988 C CA . ILE A 1 136 ? 1.901 -21.240 -2.104 1.00 75.56 136 ILE A CA 1
ATOM 989 C C . ILE A 1 136 ? 2.357 -21.025 -3.556 1.00 75.56 136 ILE A C 1
ATOM 991 O O . ILE A 1 136 ? 2.579 -19.877 -3.943 1.00 75.56 136 ILE A O 1
ATOM 995 N N . PRO A 1 137 ? 2.518 -22.090 -4.366 1.00 72.88 137 PRO A N 1
ATO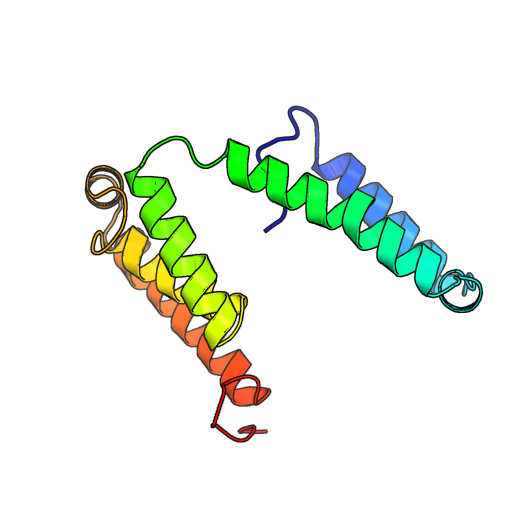M 996 C CA . PRO A 1 137 ? 2.816 -21.935 -5.786 1.00 72.88 137 PRO A CA 1
ATOM 997 C C . PRO A 1 137 ? 1.654 -21.238 -6.504 1.00 72.88 137 PRO A C 1
ATOM 999 O O . PRO A 1 137 ? 0.502 -21.356 -6.085 1.00 72.88 137 PRO A O 1
ATOM 1002 N N . ALA A 1 138 ? 1.963 -20.510 -7.579 1.00 78.38 138 ALA A N 1
ATOM 1003 C CA . ALA A 1 138 ? 0.952 -19.810 -8.363 1.00 78.38 138 ALA A CA 1
ATOM 1004 C C . ALA A 1 138 ? -0.143 -20.783 -8.821 1.00 78.38 138 ALA A C 1
ATOM 1006 O O . ALA A 1 138 ? 0.147 -21.876 -9.313 1.00 78.38 138 ALA A O 1
ATOM 1007 N N . LEU A 1 139 ? -1.405 -20.395 -8.616 1.00 72.12 139 LEU A N 1
ATOM 1008 C CA . LEU A 1 139 ? -2.552 -21.175 -9.092 1.00 72.12 139 LEU A CA 1
ATOM 1009 C C . LEU A 1 139 ? -2.717 -21.086 -10.621 1.00 72.12 139 LEU A C 1
ATOM 1011 O O . LEU A 1 139 ? -3.470 -21.881 -11.184 1.00 72.12 139 LEU A O 1
ATOM 1015 N N . LEU A 1 140 ? -2.038 -20.127 -11.263 1.00 57.09 140 LEU A N 1
ATOM 1016 C CA . LEU A 1 140 ? -2.000 -19.879 -12.704 1.00 57.09 140 LEU A CA 1
ATOM 1017 C C . LEU A 1 140 ? -0.576 -19.563 -13.171 1.00 57.09 140 LEU A C 1
ATOM 1019 O O . LEU A 1 140 ? 0.117 -18.801 -12.462 1.00 57.09 140 LEU A O 1
#

Organism: NCBI:txid1671868

pLDDT: mean 80.62, std 12.03, range [37.22, 92.94]

InterPro domains:
  IPR021794 Protein of unknown function DUF3360 [PF11840] (1-140)

Foldseek 3Di:
DQPPVPDPDPPVVVVVVVVVVVVVCVVVVPPPVVPDDVVVVVCCCVVVPVVVSVVSVVVVQDDPQSVFLVVQLVVQCVPWHNQLSVLVSCLCVCCVVGGDVVNVVPDDPCSSHVVSVVSNCVSVVVCQCVVSGPPHRHPD

Radius of gyration: 18.93 Å; chains: 1; bounding box: 45×44×49 Å

Secondary structure (DSSP, 8-state):
---TTS--S-HHHHHHHHHHHHHHHHHTT--TTTS--HHHHHHHHIIIIIHHHHHHHHHH--SHHHHHHHHHHHHHHHHT-HHHHHHHHHHHHHHTSSS-HHHHHTS-HIIIIIHHHHHHHHHHHHHHHHT-STT-----